Protein AF-A0A7X6PFX2-F1 (afdb_monomer_lite)

Secondary structure (DSSP, 8-state):
-HHHHIIIIIIIIIIIIHHHHHHHHHHHHHHHTT--HHHHHHHHHHHHHHHHHHHTT-STT----HHHHHHHHHHHHHHS-TTGGGGGSHHHHHHHHHHHHSPPP--

Radius of gyration: 17.43 Å; chains: 1; bounding box: 42×38×44 Å

Structure (mmCIF, N/CA/C/O backbone):
data_AF-A0A7X6PFX2-F1
#
_entry.id   AF-A0A7X6PFX2-F1
#
loop_
_atom_site.group_PDB
_atom_site.id
_atom_site.type_symbol
_atom_site.label_atom_id
_atom_site.label_alt_id
_atom_site.label_comp_id
_atom_site.label_asym_id
_atom_site.label_entity_id
_atom_site.label_seq_id
_atom_site.pdbx_PDB_ins_code
_atom_site.Cartn_x
_atom_site.Cartn_y
_atom_site.Cartn_z
_atom_site.occupancy
_atom_site.B_iso_or_equiv
_atom_site.auth_seq_id
_atom_site.auth_comp_id
_atom_site.auth_asym_id
_atom_site.auth_atom_id
_atom_site.pdbx_PDB_model_num
ATOM 1 N N . LEU A 1 1 ? -7.146 -1.722 25.534 1.00 58.28 1 LEU A N 1
ATOM 2 C CA . LEU A 1 1 ? -7.796 -2.117 24.262 1.00 58.28 1 LEU A CA 1
ATOM 3 C C . LEU A 1 1 ? -7.523 -1.110 23.150 1.00 58.28 1 LEU A C 1
ATOM 5 O O . LEU A 1 1 ? -7.165 -1.550 22.071 1.00 58.28 1 LEU A O 1
ATOM 9 N N . GLU A 1 2 ? -7.607 0.198 23.410 1.00 75.31 2 GLU A N 1
ATOM 10 C CA . GLU A 1 2 ? -7.442 1.235 22.371 1.00 75.31 2 GLU A CA 1
ATOM 11 C C . GLU A 1 2 ? -6.081 1.193 21.657 1.00 75.31 2 GLU A C 1
ATOM 13 O O . GLU A 1 2 ? -6.043 1.096 20.436 1.00 75.31 2 GLU A O 1
ATOM 18 N N . GLN A 1 3 ? -4.963 1.133 22.392 1.00 90.94 3 GLN A N 1
ATOM 19 C CA . GLN A 1 3 ? -3.628 1.057 21.773 1.00 90.94 3 GLN A CA 1
ATOM 20 C C . GLN A 1 3 ? -3.403 -0.237 20.983 1.00 90.94 3 GLN A C 1
ATOM 22 O O . GLN A 1 3 ? -2.838 -0.207 19.894 1.00 90.94 3 GLN A O 1
ATOM 27 N N . MET A 1 4 ? -3.860 -1.378 21.512 1.00 93.31 4 MET A N 1
ATOM 28 C CA . MET A 1 4 ? -3.719 -2.648 20.800 1.00 93.31 4 MET A CA 1
ATOM 29 C C . MET A 1 4 ? -4.556 -2.647 19.522 1.00 93.31 4 MET A C 1
ATOM 31 O O . MET A 1 4 ? -4.040 -3.078 18.509 1.00 93.31 4 MET A O 1
ATOM 35 N N . GLY A 1 5 ? -5.781 -2.108 19.544 1.00 93.38 5 GLY A N 1
ATOM 36 C CA . GLY A 1 5 ? -6.639 -1.981 18.361 1.00 93.38 5 GLY A CA 1
ATOM 37 C C . GLY A 1 5 ? -6.028 -1.125 17.245 1.00 93.38 5 GLY A C 1
ATOM 38 O O . GLY A 1 5 ? -6.104 -1.500 16.075 1.00 93.38 5 GLY A O 1
ATOM 39 N N . LEU A 1 6 ? -5.357 -0.027 17.618 1.00 96.31 6 LEU A N 1
ATOM 40 C CA . LEU A 1 6 ? -4.599 0.824 16.692 1.00 96.31 6 LEU A CA 1
ATOM 41 C C . LEU A 1 6 ? -3.437 0.065 16.041 1.00 96.31 6 LEU A C 1
ATOM 43 O O . LEU A 1 6 ? -3.240 0.144 14.831 1.00 96.31 6 LEU A O 1
ATOM 47 N N . LEU A 1 7 ? -2.677 -0.701 16.828 1.00 96.25 7 LEU A N 1
ATOM 48 C CA . LEU A 1 7 ? -1.582 -1.520 16.303 1.00 96.25 7 LEU A CA 1
ATOM 49 C C . LEU A 1 7 ? -2.115 -2.687 15.458 1.00 96.25 7 LEU A C 1
ATOM 51 O O . LEU A 1 7 ? -1.596 -2.979 14.380 1.00 96.25 7 LEU A O 1
ATOM 55 N N . LYS A 1 8 ? -3.165 -3.352 15.941 1.00 93.88 8 LYS A N 1
ATOM 56 C CA . LYS A 1 8 ? -3.818 -4.488 15.304 1.00 93.88 8 LYS A CA 1
ATOM 57 C C . LYS A 1 8 ? -5.312 -4.542 15.679 1.00 93.88 8 LYS A C 1
ATOM 59 O O . LYS A 1 8 ? -5.638 -4.718 16.852 1.00 93.88 8 LYS A O 1
ATOM 64 N N . PRO A 1 9 ? -6.227 -4.510 14.698 1.00 95.12 9 PRO A N 1
ATOM 65 C CA . PRO A 1 9 ? -5.962 -4.748 13.277 1.00 95.12 9 PRO A CA 1
ATOM 66 C C . PRO A 1 9 ? -5.517 -3.523 12.464 1.00 95.12 9 PRO A C 1
ATOM 68 O O . PRO A 1 9 ? -4.865 -3.735 11.442 1.00 95.12 9 PRO A O 1
ATOM 71 N N . ALA A 1 10 ? -5.786 -2.291 12.911 1.00 96.81 10 ALA A N 1
ATOM 72 C CA . ALA A 1 10 ? -5.754 -1.108 12.042 1.00 96.81 10 ALA A CA 1
ATOM 73 C C . ALA A 1 10 ? -4.416 -0.898 11.304 1.00 96.81 10 ALA A C 1
ATOM 75 O O . ALA A 1 10 ? -4.373 -0.985 10.077 1.00 96.81 10 ALA A O 1
ATOM 76 N N . LEU A 1 11 ? -3.309 -0.690 12.024 1.00 97.69 11 LEU A N 1
ATOM 77 C CA . LEU A 1 11 ? -2.012 -0.400 11.403 1.00 97.69 11 LEU A CA 1
ATOM 78 C C . LEU A 1 11 ? -1.425 -1.609 10.659 1.00 97.69 11 LEU A C 1
ATOM 80 O O . LEU A 1 11 ? -1.093 -1.527 9.478 1.00 97.69 11 LEU A O 1
ATOM 84 N N . VAL A 1 12 ? -1.256 -2.739 11.350 1.00 97.12 12 VAL A N 1
ATOM 85 C CA . VAL A 1 12 ? -0.487 -3.871 10.804 1.00 97.12 12 VAL A CA 1
ATOM 86 C C . VAL A 1 12 ? -1.277 -4.657 9.760 1.00 97.12 12 VAL A C 1
ATOM 88 O O . VAL A 1 12 ? -0.722 -5.088 8.749 1.00 97.12 12 VAL A O 1
ATOM 91 N N . THR A 1 13 ? -2.563 -4.903 10.005 1.00 94.88 13 THR A N 1
ATOM 92 C CA . THR A 1 13 ? -3.351 -5.806 9.153 1.00 94.88 13 THR A CA 1
ATOM 93 C C . THR A 1 13 ? -4.101 -5.018 8.089 1.00 94.88 13 THR A C 1
ATOM 95 O O . THR A 1 13 ? -3.914 -5.269 6.903 1.00 94.88 13 THR A O 1
ATOM 98 N N . THR A 1 14 ? -4.894 -4.035 8.503 1.00 96.88 14 THR A N 1
ATOM 99 C CA . THR A 1 14 ? -5.812 -3.332 7.601 1.00 96.88 14 THR A CA 1
ATOM 100 C C . THR A 1 14 ? -5.086 -2.365 6.679 1.00 96.88 14 THR A C 1
ATOM 102 O O . THR A 1 14 ? -5.411 -2.319 5.501 1.00 96.88 14 THR A O 1
ATOM 105 N N . LEU A 1 15 ? -4.059 -1.660 7.166 1.00 97.88 15 LEU A N 1
ATOM 106 C CA . LEU A 1 15 ? -3.224 -0.811 6.316 1.00 97.88 15 LEU A CA 1
ATOM 107 C C . LEU A 1 15 ? -2.059 -1.590 5.694 1.00 97.88 15 LEU A C 1
ATOM 109 O O . LEU A 1 15 ? -2.031 -1.824 4.488 1.00 97.88 15 LEU A O 1
ATOM 113 N N . ALA A 1 16 ? -1.082 -2.002 6.508 1.00 97.88 16 ALA A N 1
ATOM 114 C CA . ALA A 1 16 ? 0.196 -2.478 5.979 1.00 97.88 16 ALA A CA 1
ATOM 115 C C . ALA A 1 16 ? 0.066 -3.788 5.182 1.00 97.88 16 ALA A C 1
ATOM 117 O O . ALA A 1 16 ? 0.604 -3.895 4.078 1.00 97.88 16 ALA A O 1
ATOM 118 N N . SER A 1 17 ? -0.672 -4.774 5.705 1.00 97.75 17 SER A N 1
ATOM 119 C CA . SER A 1 17 ? -0.835 -6.059 5.010 1.00 97.75 17 SER A CA 1
ATOM 120 C C . SER A 1 17 ? -1.703 -5.930 3.755 1.00 97.75 17 SER A C 1
ATOM 122 O O . SER A 1 17 ? -1.381 -6.557 2.749 1.00 97.75 17 SER A O 1
ATOM 124 N N . ALA A 1 18 ? -2.748 -5.095 3.770 1.00 97.25 18 ALA A N 1
ATOM 125 C CA . ALA A 1 18 ? -3.576 -4.850 2.587 1.00 97.25 18 ALA A CA 1
ATOM 126 C C . ALA A 1 18 ? -2.780 -4.176 1.457 1.00 97.25 18 ALA A C 1
ATOM 128 O O . ALA A 1 18 ? -2.803 -4.656 0.323 1.00 97.25 18 ALA A O 1
ATOM 129 N N . CYS A 1 19 ? -1.996 -3.135 1.764 1.00 97.56 19 CYS A N 1
ATOM 130 C CA . CYS A 1 19 ? -1.123 -2.492 0.778 1.00 97.56 19 CYS A CA 1
ATOM 131 C C . CYS A 1 19 ? -0.094 -3.479 0.206 1.00 97.56 19 CYS A C 1
ATOM 133 O O . CYS A 1 19 ? 0.096 -3.544 -1.008 1.00 97.56 19 CYS A O 1
ATOM 135 N N . MET A 1 20 ? 0.532 -4.302 1.057 1.00 98.25 20 MET A N 1
ATOM 136 C CA . MET A 1 20 ? 1.483 -5.323 0.603 1.00 98.25 20 MET A CA 1
ATOM 137 C C . MET A 1 20 ? 0.815 -6.395 -0.271 1.00 98.25 20 MET A C 1
ATOM 139 O O . MET A 1 20 ? 1.408 -6.871 -1.240 1.00 98.25 20 MET A O 1
ATOM 143 N N . PHE A 1 21 ? -0.432 -6.755 0.034 1.00 98.12 21 PHE A N 1
ATOM 144 C CA . PHE A 1 21 ? -1.212 -7.689 -0.771 1.00 98.12 21 PHE A CA 1
ATOM 145 C C . PHE A 1 21 ? -1.530 -7.122 -2.163 1.00 98.12 21 PHE A C 1
ATOM 147 O O . PHE A 1 21 ? -1.392 -7.832 -3.157 1.00 98.12 21 PHE A O 1
ATOM 154 N N . ILE A 1 22 ? -1.876 -5.835 -2.269 1.00 97.69 22 ILE A N 1
ATOM 155 C CA . ILE A 1 22 ? -2.055 -5.157 -3.565 1.00 97.69 22 ILE A CA 1
ATOM 156 C C . ILE A 1 22 ? -0.731 -5.098 -4.336 1.00 97.69 22 ILE A C 1
ATOM 158 O O . ILE A 1 22 ? -0.708 -5.411 -5.522 1.00 97.69 22 ILE A O 1
ATOM 162 N N . ILE A 1 23 ? 0.391 -4.794 -3.675 1.00 98.19 23 ILE A N 1
ATOM 163 C CA . ILE A 1 23 ? 1.725 -4.822 -4.300 1.00 98.19 23 ILE A CA 1
ATOM 164 C C . ILE A 1 23 ? 2.043 -6.215 -4.870 1.00 98.19 23 ILE A C 1
ATOM 166 O O . ILE A 1 23 ? 2.544 -6.331 -5.989 1.00 98.19 23 ILE A O 1
ATOM 170 N N . ARG A 1 24 ? 1.715 -7.289 -4.136 1.00 98.38 24 ARG A N 1
ATOM 171 C CA . ARG A 1 24 ? 1.865 -8.670 -4.619 1.00 98.38 24 ARG A CA 1
ATOM 172 C C . ARG A 1 24 ? 1.013 -8.938 -5.862 1.00 98.38 24 ARG A C 1
ATOM 174 O O . ARG A 1 24 ? 1.512 -9.611 -6.758 1.00 98.38 24 ARG A O 1
ATOM 181 N N . GLN A 1 25 ? -0.212 -8.423 -5.935 1.00 98.50 25 GLN A N 1
ATOM 182 C CA . GLN A 1 25 ? -1.045 -8.529 -7.140 1.00 98.50 25 GLN A CA 1
ATOM 183 C C . GLN A 1 25 ? -0.476 -7.701 -8.301 1.00 98.50 25 GLN A C 1
ATOM 185 O O . GLN A 1 25 ? -0.463 -8.165 -9.434 1.00 98.50 25 GLN A O 1
ATOM 190 N N . GLY A 1 26 ? 0.087 -6.521 -8.027 1.00 98.38 26 GLY A N 1
ATOM 191 C CA . GLY A 1 26 ? 0.795 -5.723 -9.032 1.00 98.38 26 GLY A CA 1
ATOM 192 C C . GLY A 1 26 ? 2.001 -6.452 -9.634 1.00 98.38 26 GLY A C 1
ATOM 193 O O . GLY A 1 26 ? 2.274 -6.306 -10.823 1.00 98.38 26 GLY A O 1
ATOM 194 N N . LEU A 1 27 ? 2.690 -7.287 -8.843 1.00 98.75 27 LEU A N 1
ATOM 195 C CA . LEU A 1 27 ? 3.718 -8.192 -9.363 1.00 98.75 27 LEU A CA 1
ATOM 196 C C . LEU A 1 27 ? 3.134 -9.213 -10.350 1.00 98.75 27 LEU A C 1
ATOM 198 O O . LEU A 1 27 ? 3.745 -9.442 -11.388 1.00 98.75 27 LEU A O 1
ATOM 202 N N . ASP A 1 28 ? 1.979 -9.813 -10.049 1.00 98.75 28 ASP A N 1
ATOM 203 C CA . ASP A 1 28 ? 1.327 -10.748 -10.980 1.00 98.75 28 ASP A CA 1
ATOM 204 C C . ASP A 1 28 ? 0.920 -10.036 -12.279 1.00 98.75 28 ASP A C 1
ATOM 206 O O . ASP A 1 28 ? 1.229 -10.519 -13.363 1.00 98.75 28 ASP A O 1
ATOM 210 N N . GLU A 1 29 ? 0.351 -8.832 -12.186 1.00 98.62 29 GLU A N 1
ATOM 211 C CA . GLU A 1 29 ? -0.092 -8.058 -13.352 1.00 98.62 29 GLU A CA 1
ATOM 212 C C . GLU A 1 29 ? 1.057 -7.752 -14.330 1.00 98.62 29 GLU A C 1
ATOM 214 O O . GLU A 1 29 ? 0.895 -7.859 -15.546 1.00 98.62 29 GLU A O 1
ATOM 219 N N . VAL A 1 30 ? 2.249 -7.387 -13.837 1.00 98.62 30 VAL A N 1
ATOM 220 C CA . VAL A 1 30 ? 3.395 -7.130 -14.731 1.00 98.62 30 VAL A CA 1
ATOM 221 C C . VAL A 1 30 ? 3.950 -8.414 -15.350 1.00 98.62 30 VAL A C 1
ATOM 223 O O . VAL A 1 30 ? 4.446 -8.379 -16.480 1.00 98.62 30 VAL A O 1
ATOM 226 N N . ILE A 1 31 ? 3.845 -9.543 -14.645 1.00 98.81 31 ILE A N 1
ATOM 227 C CA . ILE A 1 31 ? 4.233 -10.858 -15.165 1.00 98.81 31 ILE A CA 1
ATOM 228 C C . ILE A 1 31 ? 3.275 -11.280 -16.279 1.00 98.81 31 ILE A C 1
ATOM 230 O O . ILE A 1 31 ? 3.729 -11.674 -17.353 1.00 98.81 31 ILE A O 1
ATOM 234 N N . ASP A 1 32 ? 1.970 -11.106 -16.076 1.00 98.69 32 ASP A N 1
ATOM 235 C CA . ASP A 1 32 ? 0.938 -11.404 -17.073 1.00 98.69 32 ASP A CA 1
ATOM 236 C C . ASP A 1 32 ? 1.067 -10.519 -18.323 1.00 98.69 32 ASP A C 1
ATOM 238 O O . ASP A 1 32 ? 0.763 -10.945 -19.439 1.00 98.69 32 ASP A O 1
ATOM 242 N N . LYS A 1 33 ? 1.611 -9.304 -18.173 1.00 98.62 33 LYS A N 1
ATOM 243 C CA . LYS A 1 33 ? 1.991 -8.423 -19.293 1.00 98.62 33 LYS A CA 1
ATOM 244 C C . LYS A 1 33 ? 3.306 -8.811 -19.986 1.00 98.62 33 LYS A C 1
ATOM 246 O O . LYS A 1 33 ? 3.708 -8.139 -20.935 1.00 98.62 33 LYS A O 1
ATOM 251 N N . GLY A 1 34 ? 3.960 -9.889 -19.555 1.00 98.62 34 GLY A N 1
ATOM 252 C CA . GLY A 1 34 ? 5.105 -10.500 -20.232 1.00 98.62 34 GLY A CA 1
ATOM 253 C C . GLY A 1 34 ? 6.473 -10.209 -19.614 1.00 98.62 34 GLY A C 1
ATOM 254 O O . GLY A 1 34 ? 7.486 -10.588 -20.205 1.00 98.62 34 GLY A O 1
ATOM 255 N N . VAL A 1 35 ? 6.549 -9.558 -18.446 1.00 98.75 35 VAL A N 1
ATOM 256 C CA . VAL A 1 35 ? 7.833 -9.403 -17.744 1.00 98.75 35 VAL A CA 1
ATOM 257 C C . VAL A 1 35 ? 8.245 -10.758 -17.147 1.00 98.75 35 VAL A C 1
ATOM 259 O O . VAL A 1 35 ? 7.438 -11.387 -16.463 1.00 98.75 35 VAL A O 1
ATOM 262 N N . PRO A 1 36 ? 9.491 -11.236 -17.346 1.00 98.75 36 PRO A N 1
ATOM 263 C CA . PRO A 1 36 ? 9.941 -12.489 -16.743 1.00 98.75 36 PRO A CA 1
ATOM 264 C C . PRO A 1 36 ? 9.784 -12.477 -15.219 1.00 98.75 36 PRO A C 1
ATOM 266 O O . PRO A 1 36 ? 10.236 -11.543 -14.556 1.00 98.75 36 PRO A O 1
ATOM 269 N N . ALA A 1 37 ? 9.180 -13.531 -14.663 1.00 98.62 37 ALA A N 1
ATOM 270 C CA . ALA A 1 37 ? 8.781 -13.584 -13.255 1.00 98.62 37 ALA A CA 1
ATOM 271 C C . ALA A 1 37 ? 9.928 -13.311 -12.269 1.00 98.62 37 ALA A C 1
ATOM 273 O O . ALA A 1 37 ? 9.767 -12.521 -11.339 1.00 98.62 37 ALA A O 1
ATOM 274 N N . GLU A 1 38 ? 11.096 -13.919 -12.490 1.00 98.62 38 GLU A N 1
ATOM 275 C CA . GLU A 1 38 ? 12.273 -13.692 -11.643 1.00 98.62 38 GLU A CA 1
ATOM 276 C C . GLU A 1 38 ? 12.747 -12.236 -11.716 1.00 98.62 38 GLU A C 1
ATOM 278 O O . GLU A 1 38 ? 12.958 -11.606 -10.683 1.00 98.62 38 GLU A O 1
ATOM 283 N N . ALA A 1 39 ? 12.809 -11.663 -12.923 1.00 98.69 39 ALA A N 1
ATOM 284 C CA . ALA A 1 39 ? 13.223 -10.277 -13.119 1.00 98.69 39 ALA A CA 1
ATOM 285 C C . ALA A 1 39 ? 12.250 -9.287 -12.457 1.00 98.69 39 ALA A C 1
ATOM 287 O O . ALA A 1 39 ? 12.689 -8.367 -11.770 1.00 98.69 39 ALA A O 1
ATOM 288 N N . ALA A 1 40 ? 10.937 -9.487 -12.616 1.00 98.75 40 ALA A N 1
ATOM 289 C CA . ALA A 1 40 ? 9.918 -8.642 -11.993 1.00 98.75 40 ALA A CA 1
ATOM 290 C C . ALA A 1 40 ? 10.000 -8.698 -10.461 1.00 98.75 40 ALA A C 1
ATOM 292 O O . ALA A 1 40 ? 9.958 -7.668 -9.784 1.00 98.75 40 ALA A O 1
ATOM 293 N N . ARG A 1 41 ? 10.1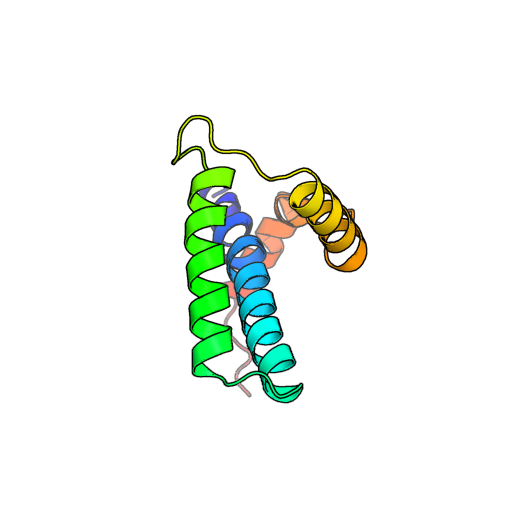60 -9.909 -9.915 1.00 98.62 41 ARG A N 1
ATOM 294 C CA . ARG A 1 41 ? 10.242 -10.137 -8.474 1.00 98.62 41 ARG A CA 1
ATOM 295 C C . ARG A 1 41 ? 11.488 -9.495 -7.873 1.00 98.62 41 ARG A C 1
ATOM 297 O O . ARG A 1 41 ? 11.373 -8.790 -6.872 1.00 98.62 41 ARG A O 1
ATOM 304 N N . ASP A 1 42 ? 12.655 -9.716 -8.469 1.00 98.69 42 ASP A N 1
ATOM 305 C CA . ASP A 1 42 ? 13.912 -9.159 -7.967 1.00 98.69 42 ASP A CA 1
ATOM 306 C C . ASP A 1 42 ? 13.916 -7.632 -8.054 1.00 98.69 42 ASP A C 1
ATOM 308 O O . ASP A 1 42 ? 14.318 -6.955 -7.103 1.00 98.69 42 ASP A O 1
ATOM 312 N N . PHE A 1 43 ? 13.380 -7.083 -9.149 1.00 98.56 43 PHE A N 1
ATOM 313 C CA . PHE A 1 43 ? 13.225 -5.644 -9.315 1.00 98.56 43 PHE A CA 1
ATOM 314 C C . PHE A 1 43 ? 12.320 -5.053 -8.229 1.00 98.56 43 PHE A C 1
ATOM 316 O O . PHE A 1 43 ? 12.726 -4.114 -7.543 1.00 98.56 43 PHE A O 1
ATOM 323 N N . LEU A 1 44 ? 11.130 -5.625 -8.013 1.00 98.56 44 LEU A N 1
ATOM 324 C CA . LEU A 1 44 ? 10.187 -5.147 -7.001 1.00 98.56 44 LEU A CA 1
ATOM 325 C C . LEU A 1 44 ? 10.773 -5.225 -5.586 1.00 98.56 44 LEU A C 1
ATOM 327 O O . LEU A 1 44 ? 10.758 -4.236 -4.857 1.00 98.56 44 LEU A O 1
ATOM 331 N N . LEU A 1 45 ? 11.312 -6.379 -5.186 1.00 98.44 45 LEU A N 1
ATOM 332 C CA . LEU A 1 45 ? 11.813 -6.577 -3.823 1.00 98.44 45 LEU A CA 1
ATOM 333 C C . LEU A 1 45 ? 13.046 -5.714 -3.523 1.00 98.44 45 LEU A C 1
ATOM 335 O O . LEU A 1 45 ? 13.181 -5.210 -2.405 1.00 98.44 45 LEU A O 1
ATOM 339 N N . GLY A 1 46 ? 13.915 -5.496 -4.515 1.00 98.06 46 GLY A N 1
ATOM 340 C CA . GLY A 1 46 ? 15.027 -4.554 -4.401 1.00 98.06 46 GLY A CA 1
ATOM 341 C C . GLY A 1 46 ? 14.548 -3.120 -4.149 1.00 98.06 46 GLY A C 1
ATOM 342 O O . GLY A 1 46 ? 15.070 -2.444 -3.259 1.00 98.06 46 GLY A O 1
ATOM 343 N N . HIS A 1 47 ? 13.510 -2.680 -4.868 1.00 97.50 47 HIS A N 1
ATOM 344 C CA . HIS A 1 47 ? 12.924 -1.351 -4.683 1.00 97.50 47 HIS A CA 1
ATOM 345 C C . HIS A 1 47 ? 12.215 -1.213 -3.339 1.00 97.50 47 HIS A C 1
ATOM 347 O O . HIS A 1 47 ? 12.464 -0.233 -2.644 1.00 97.50 47 HIS A O 1
ATOM 353 N N . LEU A 1 48 ? 11.412 -2.197 -2.924 1.00 97.88 48 LEU A N 1
ATOM 354 C CA . LEU A 1 48 ? 10.733 -2.163 -1.625 1.00 97.88 48 LEU A CA 1
ATOM 355 C C . LEU A 1 48 ? 11.732 -2.033 -0.471 1.00 97.88 48 LEU A C 1
ATOM 357 O O . LEU A 1 48 ? 11.509 -1.244 0.444 1.00 97.88 48 LEU A O 1
ATOM 361 N N . ARG A 1 49 ? 12.867 -2.743 -0.526 1.00 97.06 49 ARG A N 1
ATOM 362 C CA . ARG A 1 49 ? 13.931 -2.618 0.483 1.00 97.06 49 ARG A CA 1
ATOM 363 C C . ARG A 1 49 ? 14.442 -1.182 0.602 1.00 97.06 49 ARG A C 1
ATOM 365 O O . ARG A 1 49 ? 14.540 -0.664 1.711 1.00 97.06 49 ARG A O 1
ATOM 372 N N . MET A 1 50 ? 14.776 -0.553 -0.523 1.00 95.88 50 MET A N 1
ATOM 373 C CA . MET A 1 50 ? 15.296 0.816 -0.526 1.00 95.88 50 MET A CA 1
ATOM 374 C C . MET A 1 50 ? 14.222 1.843 -0.165 1.00 95.88 50 MET A C 1
ATOM 376 O O . MET A 1 50 ? 14.496 2.761 0.599 1.00 95.88 50 MET A O 1
ATOM 380 N N . GLN A 1 51 ? 12.995 1.678 -0.661 1.00 96.19 51 GL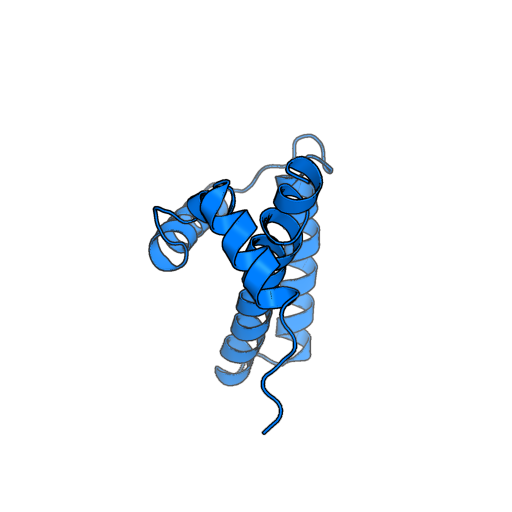N A N 1
ATOM 381 C CA . GLN A 1 51 ? 11.870 2.561 -0.353 1.00 96.19 51 GLN A CA 1
ATOM 382 C C . GLN A 1 51 ? 11.525 2.537 1.133 1.00 96.19 51 GLN A C 1
ATOM 384 O O . GLN A 1 51 ? 11.326 3.599 1.711 1.00 96.19 51 GLN A O 1
ATOM 389 N N . MET A 1 52 ? 11.512 1.359 1.767 1.00 96.81 52 MET A N 1
ATOM 390 C CA . MET A 1 52 ? 11.343 1.259 3.218 1.00 96.81 52 MET A CA 1
ATOM 391 C C . MET A 1 52 ? 12.477 1.979 3.954 1.00 96.81 52 MET A C 1
ATOM 393 O O . MET A 1 52 ? 12.206 2.752 4.864 1.00 96.81 52 MET A O 1
ATOM 397 N N . ALA A 1 53 ? 13.732 1.795 3.535 1.00 96.94 53 ALA A N 1
ATOM 398 C CA . ALA A 1 53 ? 14.852 2.472 4.186 1.00 96.94 53 ALA A CA 1
ATOM 399 C C . ALA A 1 53 ? 14.757 4.008 4.104 1.00 96.94 53 ALA A C 1
ATOM 401 O O . ALA A 1 53 ? 15.116 4.694 5.054 1.00 96.94 53 ALA A O 1
ATOM 402 N N . VAL A 1 54 ? 14.252 4.543 2.987 1.00 96.12 54 VAL A N 1
ATOM 403 C CA . VAL A 1 54 ? 14.030 5.987 2.805 1.00 96.12 54 VAL A CA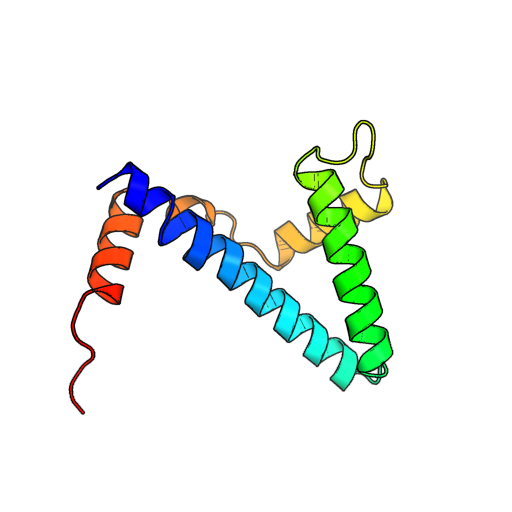 1
ATOM 404 C C . VAL A 1 54 ? 12.823 6.479 3.609 1.00 96.12 54 VAL A C 1
ATOM 406 O O . VAL A 1 54 ? 12.932 7.470 4.316 1.00 96.12 54 VAL A O 1
ATOM 409 N N . LEU A 1 55 ? 11.674 5.801 3.517 1.00 96.19 55 LEU A N 1
ATOM 410 C CA . LEU A 1 55 ? 10.417 6.239 4.144 1.00 96.19 55 LEU A CA 1
ATOM 411 C C . LEU A 1 55 ? 10.426 6.166 5.674 1.00 96.19 55 LEU A C 1
ATOM 413 O O . LEU A 1 55 ? 9.650 6.873 6.311 1.00 96.19 55 LEU A O 1
ATOM 417 N N . PHE A 1 56 ? 11.255 5.294 6.245 1.00 96.38 56 PHE A N 1
ATOM 418 C CA . PHE A 1 56 ? 11.378 5.100 7.689 1.00 96.38 56 PHE A CA 1
ATOM 419 C C . PHE A 1 56 ? 12.686 5.672 8.258 1.00 96.38 56 PHE A C 1
ATOM 421 O O . PHE A 1 56 ? 13.084 5.287 9.351 1.00 96.38 56 PHE A O 1
ATOM 428 N N . ASP A 1 57 ? 13.356 6.575 7.532 1.00 95.88 57 ASP A N 1
ATOM 429 C CA . ASP A 1 57 ? 14.565 7.288 7.980 1.00 95.88 57 ASP A CA 1
ATOM 430 C C . ASP A 1 57 ? 15.761 6.384 8.369 1.00 95.88 57 ASP A C 1
ATOM 432 O O . ASP A 1 57 ? 16.697 6.815 9.044 1.00 95.88 57 ASP A O 1
ATOM 436 N N . GLU A 1 58 ? 15.790 5.137 7.893 1.00 96.88 58 GLU A N 1
ATOM 437 C CA . GLU A 1 58 ? 16.870 4.170 8.157 1.00 96.88 58 GLU A CA 1
ATOM 438 C C . GLU A 1 58 ? 18.130 4.439 7.310 1.00 96.88 58 GLU A C 1
ATOM 440 O O . GLU A 1 58 ? 19.192 3.857 7.543 1.00 96.88 58 GLU A O 1
ATOM 445 N N . LEU A 1 59 ? 18.031 5.324 6.311 1.00 94.38 59 LEU A N 1
ATOM 446 C CA . LEU A 1 59 ? 19.154 5.780 5.494 1.00 94.38 59 LEU A CA 1
ATOM 447 C C . LEU A 1 59 ? 19.265 7.317 5.542 1.00 94.38 59 LEU A C 1
ATOM 449 O O . LEU A 1 59 ? 18.630 8.006 4.741 1.00 94.38 59 LEU A O 1
ATOM 453 N N . PRO A 1 60 ? 20.084 7.877 6.454 1.00 92.19 60 PRO A N 1
ATOM 454 C CA . PRO A 1 60 ? 20.167 9.320 6.664 1.00 92.19 60 PRO A CA 1
ATOM 455 C C . PRO A 1 60 ? 20.509 10.102 5.391 1.00 92.19 60 PRO A C 1
ATOM 457 O O . PRO A 1 60 ? 21.496 9.818 4.713 1.00 92.19 60 PRO A O 1
ATOM 460 N N . GLY A 1 61 ? 19.702 11.122 5.090 1.00 91.94 61 GLY A N 1
ATOM 461 C CA . GLY A 1 61 ? 19.888 12.003 3.932 1.00 91.94 61 GLY A CA 1
ATOM 462 C C . GLY A 1 61 ? 19.424 11.419 2.595 1.00 91.94 61 GLY A C 1
ATOM 463 O O . GLY A 1 61 ? 19.502 12.112 1.580 1.00 91.94 61 GLY A O 1
ATOM 464 N N . ALA A 1 62 ? 18.930 10.179 2.568 1.00 94.56 62 ALA A N 1
ATOM 465 C CA . ALA A 1 62 ? 18.309 9.630 1.375 1.00 94.56 62 ALA A CA 1
ATOM 466 C C . ALA A 1 62 ? 16.903 10.212 1.190 1.00 94.56 62 ALA A C 1
ATOM 468 O O . ALA A 1 62 ? 16.114 10.288 2.126 1.00 94.56 62 ALA A O 1
ATOM 469 N N . VAL A 1 63 ? 16.594 10.615 -0.039 1.00 94.12 63 VAL A N 1
ATOM 470 C CA . VAL A 1 63 ? 15.295 11.175 -0.418 1.00 94.12 63 VAL A CA 1
ATOM 471 C C . VAL A 1 63 ? 14.832 10.558 -1.727 1.00 94.12 63 VAL A C 1
ATOM 473 O O . VAL A 1 63 ? 15.639 10.084 -2.533 1.00 94.12 63 VAL A O 1
ATOM 476 N N . PHE A 1 64 ? 13.525 10.581 -1.962 1.00 94.88 64 PHE A N 1
ATOM 477 C CA . PHE A 1 64 ? 12.993 10.266 -3.278 1.00 94.88 64 PHE A CA 1
ATOM 478 C C . PHE A 1 64 ? 13.373 11.331 -4.304 1.00 94.88 64 PHE A C 1
ATOM 480 O O . PHE A 1 64 ? 13.457 12.519 -4.000 1.00 94.88 64 PHE A O 1
ATOM 487 N N . SER A 1 65 ? 13.590 10.883 -5.541 1.00 94.88 65 SER A N 1
ATOM 488 C CA . SER A 1 65 ? 13.762 11.790 -6.674 1.00 94.88 65 SER A CA 1
ATOM 489 C C . SER A 1 65 ? 12.456 12.527 -6.987 1.00 94.88 65 SER A C 1
ATOM 491 O O . SER A 1 65 ? 11.374 12.006 -6.711 1.00 94.88 65 SER A O 1
ATOM 493 N N . ASP A 1 66 ? 12.533 13.677 -7.660 1.00 97.00 66 ASP A N 1
ATOM 494 C CA . ASP A 1 66 ? 11.349 14.417 -8.127 1.00 97.00 66 ASP A CA 1
ATOM 495 C C . ASP A 1 66 ? 10.397 13.547 -8.959 1.00 97.00 66 ASP A C 1
ATOM 497 O O . ASP A 1 66 ? 9.176 13.658 -8.845 1.00 97.00 66 ASP A O 1
ATOM 501 N N . ALA A 1 67 ? 10.950 12.664 -9.797 1.00 96.25 67 ALA A N 1
ATOM 502 C CA . ALA A 1 67 ? 10.167 11.740 -10.610 1.00 96.25 67 ALA A CA 1
ATOM 503 C C . ALA A 1 67 ? 9.426 10.715 -9.738 1.00 96.25 67 ALA A C 1
ATOM 505 O O . ALA A 1 67 ? 8.238 10.476 -9.943 1.00 96.25 67 ALA A O 1
ATOM 506 N N . THR A 1 68 ? 10.107 10.155 -8.735 1.00 95.06 68 THR A N 1
ATOM 507 C CA . THR A 1 68 ? 9.505 9.225 -7.769 1.00 95.06 68 THR A CA 1
ATOM 508 C C . THR A 1 68 ? 8.401 9.905 -6.963 1.00 95.06 68 THR A C 1
ATOM 510 O O . THR A 1 68 ? 7.329 9.331 -6.810 1.00 95.06 68 THR A O 1
ATOM 513 N N . THR A 1 69 ? 8.621 11.139 -6.505 1.00 96.25 69 THR A N 1
ATOM 514 C CA . THR A 1 69 ? 7.627 11.910 -5.746 1.00 96.25 69 THR A CA 1
ATOM 515 C C . THR A 1 69 ? 6.366 12.182 -6.568 1.00 96.25 69 THR A C 1
ATOM 517 O O . THR A 1 69 ? 5.262 11.985 -6.070 1.00 96.25 69 THR A O 1
ATOM 520 N N . LYS A 1 70 ? 6.505 12.564 -7.845 1.00 97.94 70 LYS A N 1
ATOM 521 C CA . LYS A 1 70 ? 5.355 12.773 -8.744 1.00 97.94 70 LYS A CA 1
ATOM 522 C C . LYS A 1 70 ? 4.589 11.478 -9.021 1.00 97.94 70 LYS A C 1
ATOM 524 O O . LYS A 1 70 ? 3.365 11.477 -8.987 1.00 97.94 70 LYS A O 1
ATOM 529 N N . ALA A 1 71 ? 5.296 10.373 -9.261 1.00 97.25 71 ALA A N 1
ATOM 530 C CA . ALA A 1 71 ? 4.661 9.070 -9.463 1.00 97.25 71 ALA A CA 1
ATOM 531 C C . ALA A 1 71 ? 3.922 8.585 -8.203 1.00 97.25 71 ALA A C 1
ATOM 533 O O . ALA A 1 71 ? 2.840 8.014 -8.308 1.00 97.25 71 ALA A O 1
ATOM 534 N N . LEU A 1 72 ? 4.474 8.854 -7.014 1.00 95.94 72 LEU A N 1
ATOM 535 C CA . LEU A 1 72 ? 3.821 8.548 -5.744 1.00 95.94 72 LEU A CA 1
ATOM 536 C C . LEU A 1 72 ? 2.515 9.335 -5.574 1.00 95.94 72 LEU A C 1
ATOM 538 O O . LEU A 1 72 ? 1.532 8.755 -5.135 1.00 95.94 72 LEU A O 1
ATOM 542 N N . GLN A 1 73 ? 2.486 10.620 -5.944 1.00 96.88 73 GLN A N 1
ATOM 543 C CA . GLN A 1 73 ? 1.265 11.436 -5.882 1.00 96.88 73 GLN A CA 1
ATOM 544 C C . GLN A 1 73 ? 0.151 10.861 -6.762 1.00 96.88 73 GLN A C 1
ATOM 546 O O . GLN A 1 73 ? -0.950 10.652 -6.266 1.00 96.88 73 GLN A O 1
ATOM 551 N N . ILE A 1 74 ? 0.469 10.505 -8.011 1.00 97.31 74 ILE A N 1
ATOM 552 C CA . ILE A 1 74 ? -0.484 9.852 -8.923 1.00 97.31 74 ILE A CA 1
ATOM 553 C C . ILE A 1 74 ? -1.010 8.552 -8.302 1.00 97.31 74 ILE A C 1
ATOM 555 O O . ILE A 1 74 ? -2.214 8.338 -8.234 1.00 97.31 74 ILE A O 1
ATOM 559 N N . GLY A 1 75 ? -0.116 7.702 -7.786 1.00 95.69 75 GLY A N 1
ATOM 560 C CA . GLY A 1 75 ? -0.520 6.437 -7.170 1.00 95.69 75 GLY A CA 1
ATOM 561 C C . GLY A 1 75 ? -1.400 6.618 -5.928 1.00 95.69 75 GLY A C 1
ATOM 562 O O . GLY A 1 75 ? -2.333 5.846 -5.730 1.00 95.69 75 GLY A O 1
ATOM 563 N N . LEU A 1 76 ? -1.132 7.632 -5.099 1.00 95.81 76 LEU A N 1
ATOM 564 C CA . LEU A 1 76 ? -1.974 7.946 -3.942 1.00 95.81 76 LEU A CA 1
ATOM 565 C C . LEU A 1 76 ? -3.375 8.395 -4.374 1.00 95.81 76 LEU A C 1
ATOM 567 O O . LEU A 1 76 ? -4.341 7.942 -3.774 1.00 95.81 76 LEU A O 1
ATOM 571 N N . GLU A 1 77 ? -3.485 9.224 -5.412 1.00 96.50 77 GLU A N 1
ATOM 572 C CA . GLU A 1 77 ? -4.770 9.709 -5.940 1.00 96.50 77 GLU A CA 1
ATOM 573 C C . GLU A 1 77 ? -5.580 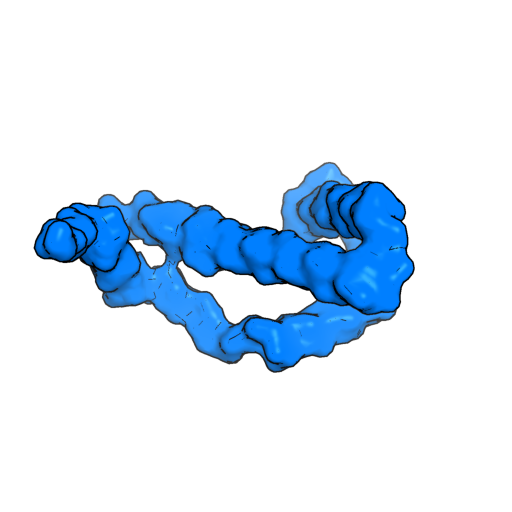8.607 -6.644 1.00 96.50 77 GLU A C 1
ATOM 575 O O . GLU A 1 77 ? -6.800 8.558 -6.517 1.00 96.50 77 GLU A O 1
ATOM 580 N N . GLU A 1 78 ? -4.922 7.704 -7.377 1.00 96.62 78 GLU A N 1
ATOM 581 C CA . GLU A 1 78 ? -5.607 6.663 -8.155 1.00 96.62 78 GLU A CA 1
ATOM 582 C C . GLU A 1 78 ? -5.992 5.425 -7.332 1.00 96.62 78 GLU A C 1
ATOM 584 O O . GLU A 1 78 ? -6.957 4.738 -7.671 1.00 96.62 78 GLU A O 1
ATOM 589 N N . ILE A 1 79 ? -5.226 5.097 -6.284 1.00 95.75 79 ILE A N 1
ATOM 590 C CA . ILE A 1 79 ? -5.327 3.799 -5.592 1.00 95.75 79 ILE A CA 1
ATOM 591 C C . ILE A 1 79 ? -5.889 3.941 -4.175 1.00 95.75 79 ILE A C 1
ATOM 593 O O . ILE A 1 79 ? -6.559 3.028 -3.687 1.00 95.75 79 ILE A O 1
ATOM 597 N N . ILE A 1 80 ? -5.601 5.046 -3.482 1.00 96.12 80 ILE A N 1
ATOM 598 C CA . ILE A 1 80 ? -5.913 5.196 -2.058 1.00 96.12 80 ILE A CA 1
ATOM 599 C C . ILE A 1 80 ? -7.137 6.095 -1.884 1.00 96.12 80 ILE A C 1
ATOM 601 O O . ILE A 1 80 ? -7.171 7.221 -2.364 1.00 96.12 80 ILE A O 1
ATOM 605 N N . SER A 1 81 ? -8.137 5.600 -1.148 1.00 96.19 81 SER A N 1
ATOM 606 C CA . SER A 1 81 ? -9.318 6.389 -0.771 1.00 96.19 81 SER A CA 1
ATOM 607 C C . SER A 1 81 ? -8.922 7.665 -0.021 1.00 96.19 81 SER A C 1
ATOM 609 O O . SER A 1 81 ? -8.039 7.614 0.836 1.00 96.19 81 SER A O 1
ATOM 611 N N . GLU A 1 82 ? -9.611 8.782 -0.264 1.00 96.06 82 GLU A N 1
ATOM 612 C CA . GLU A 1 82 ? -9.390 10.040 0.469 1.00 96.06 82 GLU A CA 1
ATOM 613 C C . GLU A 1 82 ? -9.560 9.850 1.991 1.00 96.06 82 GLU A C 1
ATOM 615 O O . GLU A 1 82 ? -8.745 10.340 2.780 1.00 96.06 82 GLU A O 1
ATOM 620 N N . ASP A 1 83 ? -10.529 9.018 2.386 1.00 96.88 83 ASP A N 1
ATOM 621 C CA . ASP A 1 83 ? -10.896 8.723 3.778 1.00 96.88 83 ASP A CA 1
ATOM 622 C C . ASP A 1 83 ? -10.152 7.503 4.365 1.00 96.88 83 ASP A C 1
ATOM 624 O O . ASP A 1 83 ? -10.581 6.885 5.337 1.00 96.88 83 ASP A O 1
ATOM 628 N N . TRP A 1 84 ? -9.011 7.093 3.794 1.00 97.19 84 TRP A N 1
ATOM 629 C CA . TRP A 1 84 ? -8.308 5.872 4.233 1.00 97.19 84 TRP A CA 1
ATOM 630 C C . TRP A 1 84 ? -7.917 5.861 5.722 1.00 97.19 84 TRP A C 1
ATOM 632 O O . TRP A 1 84 ? -7.663 4.793 6.280 1.00 97.19 84 TRP A O 1
ATOM 642 N N . ARG A 1 85 ? -7.832 7.032 6.368 1.00 97.31 85 ARG A N 1
ATOM 643 C CA . ARG A 1 85 ? -7.442 7.171 7.781 1.00 97.31 85 ARG A CA 1
ATOM 644 C C . ARG A 1 85 ? -8.543 6.761 8.756 1.00 97.31 85 ARG A C 1
ATOM 646 O O . ARG A 1 85 ? -8.213 6.455 9.900 1.00 97.31 85 ARG A O 1
ATOM 653 N N . ASP A 1 86 ? -9.788 6.651 8.303 1.00 97.62 86 ASP A N 1
ATOM 654 C CA . ASP A 1 86 ? -10.942 6.255 9.123 1.00 97.62 86 ASP A CA 1
ATOM 655 C C . ASP A 1 86 ? -10.771 4.855 9.740 1.00 97.62 86 ASP A C 1
ATOM 657 O O . ASP A 1 86 ? -11.396 4.506 10.740 1.00 97.62 86 ASP A O 1
ATOM 661 N N . ILE A 1 87 ? -9.852 4.036 9.210 1.00 96.81 87 ILE A N 1
ATOM 662 C CA . ILE A 1 87 ? -9.463 2.749 9.810 1.00 96.81 87 ILE A CA 1
ATOM 663 C C . ILE A 1 87 ? -8.913 2.881 11.241 1.00 96.81 87 ILE A C 1
ATOM 665 O O . ILE A 1 87 ? -8.846 1.880 11.958 1.00 96.81 87 ILE A O 1
ATOM 669 N N . PHE A 1 88 ? -8.480 4.081 11.645 1.00 97.12 88 PHE A N 1
ATOM 670 C CA . PHE A 1 88 ? -7.977 4.378 12.986 1.00 97.12 88 PHE A CA 1
ATOM 671 C C . PHE A 1 88 ? -9.054 4.923 13.928 1.00 97.12 88 PHE A C 1
ATOM 673 O O . PHE A 1 88 ? -8.781 5.113 15.117 1.00 97.12 88 PHE A O 1
ATOM 680 N N . ASP A 1 89 ? -10.275 5.135 13.437 1.00 96.50 89 ASP A N 1
ATOM 681 C CA . ASP A 1 89 ? -11.372 5.594 14.270 1.00 96.50 89 ASP A CA 1
ATOM 682 C C . ASP A 1 89 ? -11.804 4.517 15.259 1.00 96.50 89 ASP A C 1
ATOM 684 O O . ASP A 1 89 ? -11.828 3.315 14.979 1.00 96.50 89 ASP A O 1
ATOM 688 N N . SER A 1 90 ? -12.186 4.959 16.458 1.00 94.62 90 SER A N 1
ATOM 689 C CA . SER A 1 90 ? -12.526 4.055 17.562 1.00 94.62 90 SER A CA 1
ATOM 690 C C . SER A 1 90 ? -13.682 3.111 17.227 1.00 94.62 90 SER A C 1
ATOM 692 O O . SER A 1 90 ? -13.695 1.974 17.695 1.00 94.62 90 SER A O 1
ATOM 694 N N . GLU A 1 91 ? -14.659 3.576 16.448 1.00 94.81 91 GLU A N 1
ATOM 695 C CA . GLU A 1 91 ? -15.789 2.764 15.988 1.00 94.81 91 GLU A CA 1
ATOM 696 C C . GLU A 1 91 ? -15.335 1.717 14.968 1.00 94.81 91 GLU A C 1
ATOM 698 O O . GLU A 1 91 ? -15.552 0.525 15.185 1.00 94.81 91 GLU A O 1
ATOM 703 N N . ASN A 1 92 ? -14.578 2.138 13.952 1.00 95.50 92 ASN A N 1
ATOM 704 C CA . ASN A 1 92 ? -14.034 1.253 12.927 1.00 95.50 92 ASN A CA 1
ATOM 705 C C . ASN A 1 92 ? -13.171 0.134 13.542 1.00 95.50 92 ASN A C 1
ATOM 707 O O . ASN A 1 92 ? -13.355 -1.048 13.250 1.00 95.50 92 ASN A O 1
ATOM 711 N N . ILE A 1 93 ? -12.293 0.476 14.489 1.00 95.44 93 ILE A N 1
ATOM 712 C CA . ILE A 1 93 ? -11.471 -0.500 15.217 1.00 95.44 93 ILE A CA 1
ATOM 713 C C . ILE A 1 93 ? -12.338 -1.506 15.986 1.00 95.44 93 ILE A C 1
ATOM 715 O O . ILE A 1 93 ? -12.046 -2.706 15.972 1.00 95.44 93 ILE A O 1
ATOM 719 N N . ARG A 1 94 ? -13.395 -1.050 16.673 1.00 94.19 94 ARG A N 1
ATOM 720 C CA . ARG A 1 94 ? -14.305 -1.937 17.423 1.00 94.19 94 ARG A CA 1
ATOM 721 C C . ARG A 1 94 ? -15.030 -2.899 16.489 1.00 94.19 94 ARG A C 1
ATOM 723 O O . ARG A 1 94 ? -15.108 -4.086 16.809 1.00 94.19 94 ARG A O 1
ATOM 730 N N . ASP A 1 95 ? -15.493 -2.413 15.345 1.00 94.50 95 ASP A N 1
ATOM 731 C CA . ASP A 1 95 ? -16.167 -3.232 14.341 1.00 94.50 95 ASP A CA 1
ATOM 732 C C . ASP A 1 95 ? -15.226 -4.268 13.731 1.00 94.50 95 ASP A C 1
ATOM 734 O O . ASP A 1 95 ? -15.564 -5.452 13.688 1.00 94.50 95 ASP A O 1
ATOM 738 N N . GLN A 1 96 ? -14.003 -3.873 13.367 1.00 93.44 96 GLN A N 1
ATOM 739 C CA . GLN A 1 96 ? -12.990 -4.811 12.888 1.00 93.44 96 GLN A CA 1
ATOM 740 C C . GLN A 1 96 ? -12.689 -5.898 13.929 1.00 93.44 96 GLN A C 1
ATOM 742 O O . GLN A 1 96 ? -12.686 -7.081 13.593 1.00 93.44 96 GLN A O 1
ATOM 747 N N . ILE A 1 97 ? -12.484 -5.529 15.202 1.00 93.00 97 ILE A N 1
ATOM 748 C CA . ILE A 1 97 ? -12.243 -6.495 16.286 1.00 93.00 97 ILE A CA 1
ATOM 749 C C . ILE A 1 97 ? -13.432 -7.448 16.431 1.00 93.00 97 ILE A C 1
ATOM 751 O O . ILE A 1 97 ? -13.238 -8.659 16.559 1.00 93.00 97 ILE A O 1
ATOM 755 N N . LYS A 1 98 ? -14.662 -6.930 16.385 1.00 92.62 98 LYS A N 1
ATOM 756 C CA . LYS A 1 98 ? -15.878 -7.744 16.460 1.00 92.62 98 LYS A CA 1
ATOM 757 C C . LYS A 1 98 ? -15.945 -8.744 15.308 1.00 92.62 98 LYS A C 1
ATOM 759 O O . LYS A 1 98 ? -16.228 -9.911 15.558 1.00 92.62 98 LYS A O 1
ATOM 764 N N . ILE A 1 99 ? -15.642 -8.323 14.081 1.00 91.25 99 ILE A N 1
ATOM 765 C CA . ILE A 1 99 ? -15.657 -9.192 12.896 1.00 91.25 99 ILE A CA 1
ATOM 766 C C . ILE A 1 99 ? -14.620 -10.313 13.032 1.00 91.25 99 ILE A C 1
ATOM 768 O O . ILE A 1 99 ? -14.967 -11.479 12.877 1.00 91.25 99 ILE A O 1
ATOM 772 N N . ILE A 1 100 ? -13.368 -9.988 13.371 1.00 89.75 100 ILE A N 1
ATOM 773 C CA . ILE A 1 100 ? -12.273 -10.976 13.378 1.00 89.75 100 ILE A CA 1
ATOM 774 C C . ILE A 1 100 ? -12.282 -11.917 14.591 1.00 89.75 100 ILE A C 1
ATOM 776 O O . ILE A 1 100 ? -11.613 -12.947 14.566 1.00 89.75 100 ILE A O 1
ATOM 780 N N . THR A 1 101 ? -12.980 -11.554 15.670 1.00 88.69 101 THR A N 1
ATOM 781 C CA . THR A 1 101 ? -13.094 -12.389 16.881 1.00 88.69 101 THR A CA 1
ATOM 782 C C . THR A 1 101 ? -14.421 -13.137 16.975 1.00 88.69 101 THR A C 1
ATOM 784 O O . THR A 1 101 ? -14.557 -14.025 17.818 1.00 88.69 101 THR A O 1
ATOM 787 N N . SER A 1 102 ? -15.389 -12.823 16.108 1.00 84.88 102 SER A N 1
ATOM 788 C CA . SER A 1 102 ? -16.632 -13.587 16.018 1.00 84.88 102 SER A CA 1
ATOM 789 C C . SER A 1 102 ? -16.365 -14.952 15.375 1.00 84.88 102 SER A C 1
ATOM 791 O O . SER A 1 102 ? -15.620 -15.027 14.396 1.00 84.88 102 SER A O 1
ATOM 793 N N . PRO A 1 103 ? -16.954 -16.045 15.895 1.00 75.44 103 PRO A N 1
ATOM 794 C CA . PRO A 1 103 ? -16.823 -17.357 15.274 1.00 75.44 103 PRO A CA 1
ATOM 795 C C . PRO A 1 103 ? -17.334 -17.299 13.831 1.00 75.44 103 PRO A C 1
ATOM 797 O O . PRO A 1 103 ? -18.398 -16.735 13.567 1.00 75.44 103 PRO A O 1
ATOM 800 N N . ALA A 1 104 ? -16.568 -17.876 12.902 1.00 68.88 104 ALA A N 1
ATOM 801 C CA . ALA A 1 104 ? -16.999 -18.005 11.516 1.00 68.88 104 ALA A CA 1
ATOM 802 C C . ALA A 1 104 ? -18.349 -18.747 11.465 1.00 68.88 104 ALA A C 1
ATOM 804 O O . ALA A 1 104 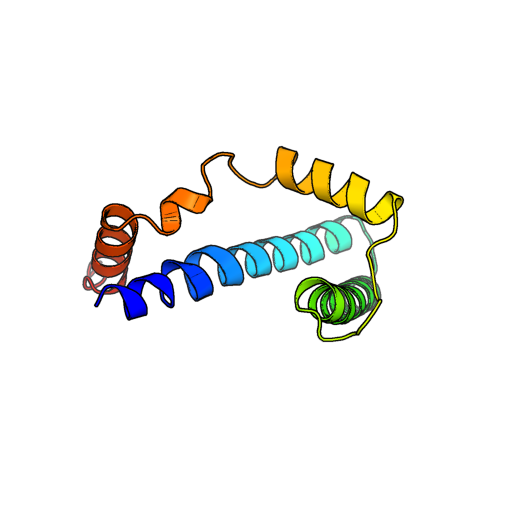? -18.548 -19.677 12.259 1.00 68.88 104 ALA A O 1
ATOM 805 N N . PRO A 1 105 ? -19.280 -18.363 10.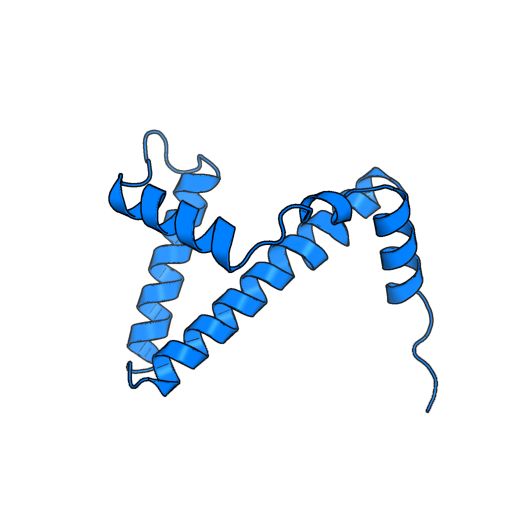570 1.00 57.91 105 PRO A N 1
ATOM 806 C CA . PRO A 1 105 ? -20.511 -19.117 10.399 1.00 57.91 105 PRO A CA 1
ATOM 807 C C . PRO A 1 105 ? -20.161 -20.575 10.087 1.00 57.91 105 PRO A C 1
ATOM 809 O O . PRO A 1 105 ? -19.394 -20.860 9.166 1.00 57.91 105 PRO A O 1
ATOM 812 N N . ILE A 1 106 ? -20.692 -21.487 10.902 1.00 55.53 106 ILE A N 1
ATOM 813 C CA . ILE A 1 106 ? -20.647 -22.921 10.627 1.00 55.53 106 ILE A CA 1
ATOM 814 C C . ILE A 1 106 ? -21.616 -23.136 9.458 1.00 55.53 106 ILE A C 1
ATOM 816 O O . ILE A 1 106 ? -22.824 -22.997 9.650 1.00 55.53 106 ILE A O 1
ATOM 820 N N . TYR A 1 107 ? -21.077 -23.371 8.259 1.00 45.50 107 TYR A N 1
ATOM 821 C CA . TYR A 1 107 ? -21.843 -23.806 7.087 1.00 45.50 107 TYR A CA 1
ATOM 822 C C . TYR A 1 107 ? -22.089 -25.312 7.138 1.00 45.50 107 TYR A C 1
ATOM 824 O O . TYR A 1 107 ? -21.137 -26.046 7.494 1.00 45.50 107 TYR A O 1
#

Sequence (107 aa):
LEQMGLLKPALVTTLASACMFIIRQGLDEVIDKGVPAEAARDFLLGHLRMQMAVLFDELPGAVFSDATTKALQIGLEEIISEDWRDIFDSENIRDQIKIITSPAPIY

pLDDT: mean 94.07, std 9.09, range [45.5, 98.81]

Foldseek 3Di:
DLVVLCVPPQPVPVPPVVVVVVLVVVLVVVVVVPDPSVVSVVVSVVVVVVVCCAVVVVDPPDDDDPVRVVVVVVCCVPPPDPPSVCSSPPVNSVVVCCVVPDDDPDD